Protein AF-0000000070044297 (afdb_homodimer)

Radius of gyration: 12.53 Å; Cα contacts (8 Å, |Δi|>4): 106; chains: 2; bounding box: 28×35×35 Å

InterPro domains:
  IPR010985 Ribbon-helix-helix [SSF47598] (4-41)
  IPR013321 Arc-type ribbon-helix-helix [G3DSA:1.10.1220.10] (4-45)

Secondary structure (DSSP, 8-state):
--EEEEEEEEEHHHHHHHHHHHHTTS-SSHHHHHHHHHHHHHHHHH-/--EEEEEEEEEHHHHHHHHHHHHTTS-SSHHHHHHHHHHHHHHHHH-

Organism: NCBI:txid859350

Structure (mmCIF, N/CA/C/O backbone):
data_AF-0000000070044297-model_v1
#
loop_
_entity.id
_entity.type
_entity.pdbx_description
1 polymer 'Ribbon-helix-helix protein CopG domain-containing protein'
#
loop_
_atom_site.group_PDB
_atom_site.id
_atom_site.type_symbol
_atom_site.label_atom_id
_atom_site.label_alt_id
_atom_site.label_comp_id
_atom_site.label_asym_id
_atom_site.label_entity_id
_atom_site.label_seq_id
_atom_site.pdbx_PDB_ins_code
_atom_site.Cartn_x
_atom_site.Cartn_y
_atom_site.Cartn_z
_atom_site.occupancy
_atom_site.B_iso_or_equiv
_atom_site.auth_seq_id
_atom_site.auth_comp_id
_atom_site.auth_asym_id
_atom_site.auth_atom_id
_atom_site.pdbx_PDB_model_num
ATOM 1 N N . MET A 1 1 ? 0.851 -3.619 18.125 1 73.5 1 MET A N 1
ATOM 2 C CA . MET A 1 1 ? 0.352 -2.355 17.578 1 73.5 1 MET A CA 1
ATOM 3 C C . MET A 1 1 ? -0.999 -2.549 16.906 1 73.5 1 MET A C 1
ATOM 5 O O . MET A 1 1 ? -1.278 -3.619 16.359 1 73.5 1 MET A O 1
ATOM 9 N N . ALA A 1 2 ? -1.923 -1.556 16.953 1 93 2 ALA A N 1
ATOM 10 C CA . ALA A 1 2 ? -3.27 -1.668 16.406 1 93 2 ALA A CA 1
ATOM 11 C C . ALA A 1 2 ? -3.244 -1.626 14.883 1 93 2 ALA A C 1
ATOM 13 O O . ALA A 1 2 ? -2.338 -1.038 14.289 1 93 2 ALA A O 1
ATOM 14 N N . LYS A 1 3 ? -4.129 -2.387 14.25 1 96.75 3 LYS A N 1
ATOM 15 C CA . LYS A 1 3 ? -4.227 -2.393 12.789 1 96.75 3 LYS A CA 1
ATOM 16 C C . LYS A 1 3 ? -5.527 -1.741 12.328 1 96.75 3 LYS A C 1
ATOM 18 O O . LYS A 1 3 ? -6.574 -1.917 12.953 1 96.75 3 LYS A O 1
ATOM 23 N N . GLU A 1 4 ? -5.457 -0.985 11.234 1 97.56 4 GLU A N 1
ATOM 24 C CA . GLU A 1 4 ? -6.621 -0.405 10.578 1 97.56 4 GLU A CA 1
ATOM 25 C C . GLU A 1 4 ? -6.934 -1.129 9.266 1 97.56 4 GLU A C 1
ATOM 27 O O . GLU A 1 4 ? -6.023 -1.454 8.5 1 97.56 4 GLU A O 1
ATOM 32 N N . LYS A 1 5 ? -8.227 -1.499 9.07 1 97.88 5 LYS A N 1
ATOM 33 C CA . LYS A 1 5 ? -8.664 -2.127 7.828 1 97.88 5 LYS A CA 1
ATOM 34 C C . LYS A 1 5 ? -9.336 -1.113 6.906 1 97.88 5 LYS A C 1
ATOM 36 O O . LYS A 1 5 ? -10.211 -0.357 7.336 1 97.88 5 LYS A O 1
ATOM 41 N N . PHE A 1 6 ? -8.891 -1.036 5.68 1 98.19 6 PHE A N 1
ATOM 42 C CA . PHE A 1 6 ? -9.484 -0.134 4.703 1 98.19 6 PHE A CA 1
ATOM 43 C C . PHE 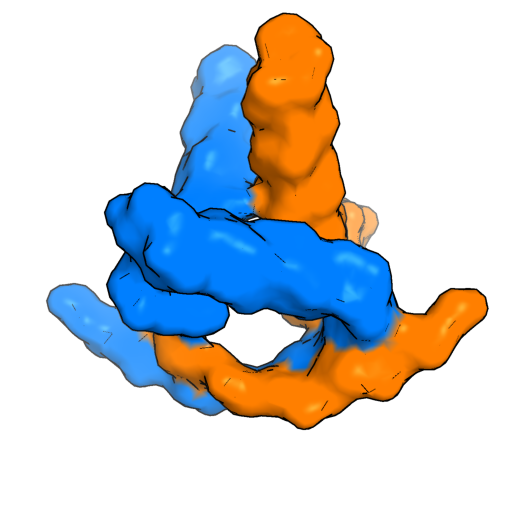A 1 6 ? -9.305 -0.675 3.289 1 98.19 6 PHE A C 1
ATOM 45 O O . PHE A 1 6 ? -8.523 -1.601 3.066 1 98.19 6 PHE A O 1
ATOM 52 N N . SER A 1 7 ? -10.141 -0.157 2.381 1 98.31 7 SER A N 1
ATOM 53 C CA . SER A 1 7 ? -10.078 -0.589 0.989 1 98.31 7 SER A CA 1
ATOM 54 C C . SER A 1 7 ? -9.312 0.415 0.133 1 98.31 7 SER A C 1
ATOM 56 O O . SER A 1 7 ? -9.344 1.617 0.402 1 98.31 7 SER A O 1
ATOM 58 N N . ILE A 1 8 ? -8.594 -0.184 -0.843 1 98.19 8 ILE A N 1
ATOM 59 C CA . ILE A 1 8 ? -7.914 0.667 -1.812 1 98.19 8 ILE A CA 1
ATOM 60 C C . ILE A 1 8 ? -8.156 0.139 -3.225 1 98.19 8 ILE A C 1
ATOM 62 O O . ILE A 1 8 ? -8.602 -1 -3.4 1 98.19 8 ILE A O 1
ATOM 66 N N . SER A 1 9 ? -8 1.065 -4.203 1 98.25 9 SER A N 1
ATOM 67 C CA . SER A 1 9 ? -7.926 0.725 -5.621 1 98.25 9 SER A CA 1
ATOM 68 C C . SER A 1 9 ? -6.504 0.863 -6.152 1 98.25 9 SER A C 1
ATOM 70 O O . SER A 1 9 ? -5.812 1.835 -5.84 1 98.25 9 SER A O 1
ATOM 72 N N . MET A 1 10 ? -6.062 -0.198 -6.887 1 98.12 10 MET A N 1
ATOM 73 C CA . MET A 1 10 ? -4.684 -0.199 -7.375 1 98.12 10 MET A CA 1
ATOM 74 C C . MET A 1 10 ? -4.609 -0.768 -8.789 1 98.12 10 MET A C 1
ATOM 76 O O . MET A 1 10 ? -5.363 -1.677 -9.141 1 98.12 10 MET A O 1
ATOM 80 N N . ASP A 1 11 ? -3.648 -0.256 -9.562 1 97.69 11 ASP A N 1
ATOM 81 C CA . ASP A 1 11 ? -3.414 -0.78 -10.906 1 97.69 11 ASP A CA 1
ATOM 82 C C . ASP A 1 11 ? -3.217 -2.293 -10.875 1 97.69 11 ASP A C 1
ATOM 84 O O . ASP A 1 11 ? -2.475 -2.812 -10.039 1 97.69 11 ASP A O 1
ATOM 88 N N . ASP A 1 12 ? -3.889 -2.93 -11.789 1 97.44 12 ASP A N 1
ATOM 89 C CA . ASP A 1 12 ? -3.871 -4.391 -11.805 1 97.44 12 ASP A CA 1
ATOM 90 C C . ASP A 1 12 ? -2.457 -4.918 -12.031 1 97.44 12 ASP A C 1
ATOM 92 O O . ASP A 1 12 ? -2.1 -5.984 -11.523 1 97.44 12 ASP A O 1
ATOM 96 N N . THR A 1 13 ? -1.638 -4.184 -12.758 1 97.5 13 THR A N 1
ATOM 97 C CA . THR A 1 13 ? -0.272 -4.621 -13.031 1 97.5 13 THR A CA 1
ATOM 98 C C . THR A 1 13 ? 0.558 -4.633 -11.75 1 97.5 13 THR A C 1
ATOM 100 O O . THR A 1 13 ? 1.384 -5.523 -11.547 1 97.5 13 THR A O 1
ATOM 103 N N . LEU A 1 14 ? 0.314 -3.688 -10.891 1 98.25 14 LEU A N 1
ATOM 104 C CA . LEU A 1 14 ? 1.015 -3.635 -9.609 1 98.25 14 LEU A CA 1
ATOM 105 C C . LEU A 1 14 ? 0.522 -4.734 -8.672 1 98.25 14 LEU A C 1
ATOM 107 O O . LEU A 1 14 ? 1.315 -5.34 -7.949 1 98.25 14 LEU A O 1
ATOM 111 N N . VAL A 1 15 ? -0.812 -4.965 -8.672 1 98.44 15 VAL A N 1
ATOM 112 C CA . VAL A 1 15 ? -1.388 -6.027 -7.855 1 98.44 15 VAL A 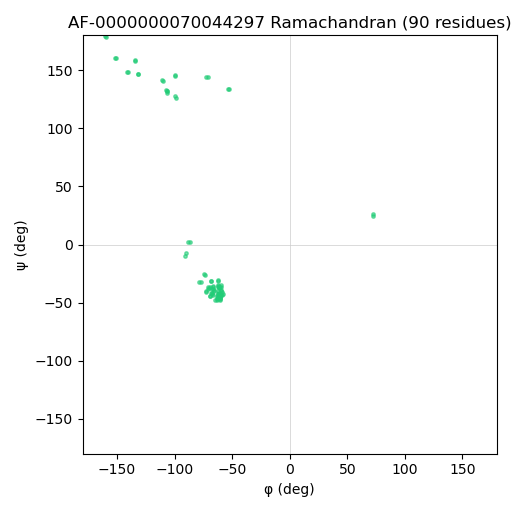CA 1
ATOM 113 C C . VAL A 1 15 ? -0.79 -7.371 -8.258 1 98.44 15 VAL A C 1
ATOM 115 O O . VAL A 1 15 ? -0.431 -8.18 -7.395 1 98.44 15 VAL A O 1
ATOM 118 N N . LYS A 1 16 ? -0.611 -7.543 -9.555 1 98.19 16 LYS A N 1
ATOM 119 C CA . LYS A 1 16 ? -0.024 -8.781 -10.055 1 98.19 16 LYS A CA 1
ATOM 120 C C . LYS A 1 16 ? 1.435 -8.914 -9.625 1 98.19 16 LYS A C 1
ATOM 122 O O . LYS A 1 16 ? 1.9 -10.016 -9.32 1 98.19 16 LYS A O 1
ATOM 127 N N . TRP A 1 17 ? 2.123 -7.867 -9.625 1 98.06 17 TRP A N 1
ATOM 128 C CA . TRP A 1 17 ? 3.508 -7.883 -9.164 1 98.06 17 TRP A CA 1
ATOM 129 C C . TRP A 1 17 ? 3.588 -8.281 -7.699 1 98.06 17 TRP A C 1
ATOM 131 O O . TRP A 1 17 ? 4.438 -9.094 -7.312 1 98.06 17 TRP A O 1
ATOM 141 N N . ILE A 1 18 ? 2.658 -7.762 -6.848 1 98.44 18 ILE A N 1
ATOM 142 C CA . ILE A 1 18 ? 2.58 -8.102 -5.434 1 98.44 18 ILE A CA 1
ATOM 143 C C . ILE A 1 18 ? 2.268 -9.586 -5.273 1 98.44 18 ILE A C 1
ATOM 145 O O . ILE A 1 18 ? 2.939 -10.289 -4.512 1 98.44 18 ILE A O 1
ATOM 149 N N . ASP A 1 19 ? 1.265 -10.062 -6.023 1 98.56 19 ASP A N 1
ATOM 150 C CA . ASP A 1 19 ? 0.838 -11.453 -5.934 1 98.56 19 ASP A CA 1
ATOM 151 C C . ASP A 1 19 ? 1.964 -12.406 -6.34 1 98.56 19 ASP A C 1
ATOM 153 O O . ASP A 1 19 ? 2.113 -13.484 -5.766 1 98.56 19 ASP A O 1
ATOM 157 N N . ASN A 1 20 ? 2.742 -11.945 -7.32 1 98.44 20 ASN A N 1
ATOM 158 C CA . ASN A 1 20 ? 3.906 -12.734 -7.707 1 98.44 20 ASN A CA 1
ATOM 159 C C . ASN A 1 20 ? 4.938 -12.797 -6.586 1 98.44 20 ASN A C 1
ATOM 161 O O . ASN A 1 20 ? 5.574 -13.836 -6.383 1 98.44 20 ASN A O 1
ATOM 165 N N . GLY A 1 21 ? 5.156 -11.703 -5.883 1 97.69 21 GLY A N 1
ATOM 166 C CA . GLY A 1 21 ? 6.023 -11.695 -4.715 1 97.69 21 GLY A CA 1
ATOM 167 C C . GLY A 1 21 ? 5.551 -12.633 -3.617 1 97.69 21 GLY A C 1
ATOM 168 O O . GLY A 1 21 ? 6.367 -13.25 -2.93 1 97.69 21 GLY A O 1
ATOM 169 N N . ILE A 1 22 ? 4.184 -12.75 -3.434 1 98.44 22 ILE A N 1
ATOM 170 C CA . ILE A 1 22 ? 3.6 -13.648 -2.443 1 98.44 22 ILE A CA 1
ATOM 171 C C . ILE A 1 22 ? 3.865 -15.102 -2.844 1 98.44 22 ILE A C 1
ATOM 173 O O . ILE A 1 22 ? 4.273 -15.914 -2.012 1 98.44 22 ILE A O 1
ATOM 177 N N . LYS A 1 23 ? 3.699 -15.391 -4.133 1 98.31 23 LYS A N 1
ATOM 178 C CA . LYS A 1 23 ? 3.967 -16.719 -4.672 1 98.31 23 LYS A CA 1
ATOM 179 C C . LYS A 1 23 ? 5.426 -17.125 -4.453 1 98.31 23 LYS A C 1
ATOM 181 O O . LYS A 1 23 ? 5.723 -18.297 -4.195 1 98.31 23 LYS A O 1
ATOM 186 N N . LYS A 1 24 ? 6.359 -16.156 -4.559 1 98 24 LYS A N 1
ATOM 187 C CA . LYS A 1 24 ? 7.793 -16.375 -4.406 1 98 24 LYS A CA 1
ATOM 188 C C . LYS A 1 24 ? 8.211 -16.281 -2.939 1 98 24 LYS A C 1
ATOM 190 O O . LYS A 1 24 ? 9.406 -16.297 -2.627 1 98 24 LYS A O 1
ATOM 195 N N . LYS A 1 25 ? 7.199 -16.062 -2.061 1 97.69 25 LYS A N 1
ATOM 196 C CA . LYS A 1 25 ? 7.371 -16.078 -0.61 1 97.69 25 LYS A CA 1
ATOM 197 C C . LYS A 1 25 ? 8.125 -14.844 -0.134 1 97.69 25 LYS A C 1
ATOM 199 O O . LYS A 1 25 ? 8.781 -14.875 0.909 1 97.69 25 LYS A O 1
ATOM 204 N N . LYS A 1 26 ? 8.07 -13.789 -0.838 1 97.06 26 LYS A N 1
ATOM 205 C CA . LYS A 1 26 ? 8.648 -12.516 -0.419 1 97.06 26 LYS A CA 1
ATOM 206 C C . LYS A 1 26 ? 7.746 -11.805 0.583 1 97.06 26 LYS A C 1
ATOM 208 O O . LYS A 1 26 ? 8.227 -11.039 1.421 1 97.06 26 LYS A O 1
ATOM 213 N N . PHE A 1 27 ? 6.5 -12 0.426 1 97.62 27 PHE A N 1
ATOM 214 C CA . PHE A 1 27 ? 5.484 -11.438 1.306 1 97.62 27 PHE A CA 1
ATOM 215 C C . PHE A 1 27 ? 4.488 -12.508 1.733 1 97.62 27 PHE A C 1
ATOM 217 O O . PHE A 1 27 ? 4.227 -13.453 0.988 1 97.62 27 PHE A O 1
ATOM 224 N N . ALA A 1 28 ? 3.998 -12.383 2.914 1 98.31 28 ALA A N 1
ATOM 225 C CA . ALA A 1 28 ? 2.988 -13.312 3.41 1 98.31 28 ALA A CA 1
ATOM 226 C C . ALA A 1 28 ? 1.66 -13.125 2.684 1 98.31 28 ALA A C 1
ATOM 228 O O . ALA A 1 28 ? 0.963 -14.094 2.381 1 98.31 28 ALA A O 1
ATOM 229 N N . ASN A 1 29 ? 1.211 -11.938 2.484 1 98.25 29 ASN A N 1
ATOM 230 C CA . ASN A 1 29 ? -0.022 -11.531 1.821 1 98.25 29 ASN A CA 1
ATOM 231 C C . ASN A 1 29 ? 0.052 -10.078 1.35 1 98.25 29 ASN A C 1
ATOM 233 O O . ASN A 1 29 ? 1.073 -9.414 1.529 1 98.25 29 ASN A O 1
ATOM 237 N N . ARG A 1 30 ? -1.002 -9.586 0.701 1 98.44 30 ARG A N 1
ATOM 238 C CA . ARG A 1 30 ? -1.016 -8.242 0.13 1 98.44 30 ARG 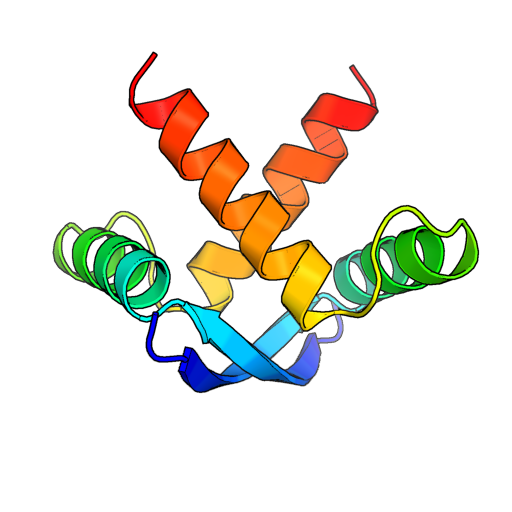A CA 1
ATOM 239 C C . ARG A 1 30 ? -0.838 -7.184 1.215 1 98.44 30 ARG A C 1
ATOM 241 O O . ARG A 1 30 ? -0.138 -6.188 1.012 1 98.44 30 ARG A O 1
ATOM 248 N N . SER A 1 31 ? -1.401 -7.383 2.369 1 98.56 31 SER A N 1
ATOM 249 C CA . SER A 1 31 ? -1.257 -6.445 3.479 1 98.56 31 SER A CA 1
ATOM 250 C C . SER A 1 31 ? 0.201 -6.32 3.908 1 98.56 31 SER A C 1
ATOM 252 O O . SER A 1 31 ? 0.701 -5.211 4.105 1 98.56 31 SER A O 1
ATOM 254 N N . HIS A 1 32 ? 0.824 -7.438 4.031 1 98.44 32 HIS A N 1
ATOM 255 C CA . HIS A 1 32 ? 2.238 -7.449 4.383 1 98.44 32 HIS A CA 1
ATOM 256 C C . HIS A 1 32 ? 3.076 -6.719 3.34 1 98.44 32 HIS A C 1
ATOM 258 O O . HIS A 1 32 ? 3.982 -5.957 3.686 1 98.44 32 HIS A O 1
ATOM 264 N N . ALA A 1 33 ? 2.826 -6.91 2.088 1 98.56 33 ALA A N 1
ATOM 265 C CA . ALA A 1 33 ? 3.561 -6.277 0.995 1 98.56 33 ALA A CA 1
ATOM 266 C C . ALA A 1 33 ? 3.398 -4.758 1.03 1 98.56 33 ALA A C 1
ATOM 268 O O . ALA A 1 33 ? 4.371 -4.02 0.854 1 98.56 33 ALA A O 1
ATOM 269 N N . LEU A 1 34 ? 2.162 -4.297 1.255 1 98.56 34 LEU A N 1
ATOM 270 C CA . LEU A 1 34 ? 1.884 -2.865 1.254 1 98.56 34 LEU A CA 1
ATOM 271 C C . LEU A 1 34 ? 2.496 -2.191 2.477 1 98.56 34 LEU A C 1
ATOM 273 O O . LEU A 1 34 ? 3.002 -1.07 2.385 1 98.56 34 LEU A O 1
ATOM 277 N N . GLU A 1 35 ? 2.461 -2.879 3.633 1 98.5 35 GLU A N 1
ATOM 278 C CA . GLU A 1 35 ? 3.127 -2.342 4.816 1 98.5 35 GLU A CA 1
ATOM 279 C C . GLU A 1 35 ? 4.629 -2.213 4.59 1 98.5 35 GLU A C 1
ATOM 281 O O . GLU A 1 35 ? 5.234 -1.204 4.965 1 98.5 35 GLU A O 1
ATOM 286 N N . TYR A 1 36 ? 5.184 -3.262 3.959 1 98.19 36 TYR A N 1
ATOM 287 C CA . TYR A 1 36 ? 6.609 -3.23 3.641 1 98.19 36 TYR A CA 1
ATOM 288 C C . TYR A 1 36 ? 6.934 -2.062 2.719 1 98.19 36 TYR A C 1
ATOM 290 O O . TYR A 1 36 ? 7.902 -1.334 2.949 1 98.19 36 TYR A O 1
ATOM 298 N N . ALA A 1 37 ? 6.141 -1.892 1.679 1 98.25 37 ALA A N 1
ATOM 299 C CA . ALA A 1 37 ? 6.363 -0.828 0.703 1 98.25 37 ALA A CA 1
ATOM 300 C C . ALA A 1 37 ? 6.297 0.545 1.364 1 98.25 37 ALA A C 1
ATOM 302 O O . ALA A 1 37 ? 7.141 1.406 1.107 1 98.25 37 ALA A O 1
ATOM 303 N N . VAL A 1 38 ? 5.312 0.773 2.209 1 98.19 38 VAL A N 1
ATOM 304 C CA . VAL A 1 38 ? 5.137 2.062 2.869 1 98.19 38 VAL A CA 1
ATOM 305 C C . VAL A 1 38 ? 6.281 2.307 3.846 1 98.19 38 VAL A C 1
ATOM 307 O O . VAL A 1 38 ? 6.801 3.422 3.938 1 98.19 38 VAL A O 1
ATOM 310 N N . THR A 1 39 ? 6.676 1.287 4.59 1 98.12 39 THR A N 1
ATOM 311 C CA . THR A 1 39 ? 7.789 1.405 5.523 1 98.12 39 THR A CA 1
ATOM 312 C C . THR A 1 39 ? 9.07 1.777 4.789 1 98.12 39 THR A C 1
ATOM 314 O O . THR A 1 39 ? 9.812 2.656 5.234 1 98.12 39 THR A O 1
ATOM 317 N N . ALA A 1 40 ? 9.32 1.094 3.689 1 96.75 40 ALA A N 1
ATOM 318 C CA . ALA A 1 40 ? 10.508 1.381 2.889 1 96.75 40 ALA A CA 1
ATOM 319 C C . ALA A 1 40 ? 10.508 2.826 2.398 1 96.75 40 ALA A C 1
ATOM 321 O O . ALA A 1 40 ? 11.539 3.496 2.414 1 96.75 40 ALA A O 1
ATOM 322 N N . LEU A 1 41 ? 9.352 3.268 1.935 1 96.12 41 LEU A N 1
ATOM 323 C CA . LEU A 1 41 ? 9.203 4.633 1.443 1 96.12 41 LEU A CA 1
ATOM 324 C C . LEU A 1 41 ? 9.453 5.641 2.559 1 96.12 41 LEU A C 1
ATOM 326 O O . LEU A 1 41 ? 10.148 6.641 2.355 1 96.12 41 LEU A O 1
ATOM 330 N N . LYS A 1 42 ? 8.844 5.359 3.684 1 95.94 42 LYS A N 1
ATOM 331 C CA . LYS A 1 42 ? 9.016 6.211 4.859 1 95.94 42 LYS A CA 1
ATOM 332 C C . LYS A 1 42 ? 10.484 6.305 5.262 1 95.94 42 LYS A C 1
ATOM 334 O O . LYS A 1 42 ? 10.984 7.395 5.543 1 95.94 42 LYS A O 1
ATOM 339 N N . ASP A 1 43 ? 11.195 5.211 5.207 1 96.06 43 ASP A N 1
ATOM 340 C CA . ASP A 1 43 ? 12.594 5.152 5.605 1 96.06 43 ASP A CA 1
ATOM 341 C C . ASP A 1 43 ? 13.484 5.887 4.605 1 96.06 43 ASP A C 1
ATOM 343 O O . ASP A 1 43 ? 14.469 6.516 4.992 1 96.06 43 ASP A O 1
ATOM 347 N N . ALA A 1 44 ? 13.117 5.777 3.342 1 93.5 44 ALA A N 1
ATOM 348 C CA . ALA A 1 44 ? 13.875 6.465 2.295 1 93.5 44 ALA A CA 1
ATOM 349 C C . ALA A 1 44 ? 13.703 7.977 2.395 1 93.5 44 ALA A C 1
ATOM 351 O O . ALA A 1 44 ? 14.594 8.734 2.014 1 93.5 44 ALA A O 1
ATOM 352 N N . SER A 1 45 ? 12.523 8.422 2.865 1 89.88 45 SER A N 1
ATOM 353 C CA . SER A 1 45 ? 12.234 9.844 2.986 1 89.88 45 SER A CA 1
ATOM 354 C C . SER A 1 45 ? 12.992 10.461 4.16 1 89.88 45 SER A C 1
ATOM 356 O O . SER A 1 45 ? 13.25 11.664 4.176 1 89.88 45 SER A O 1
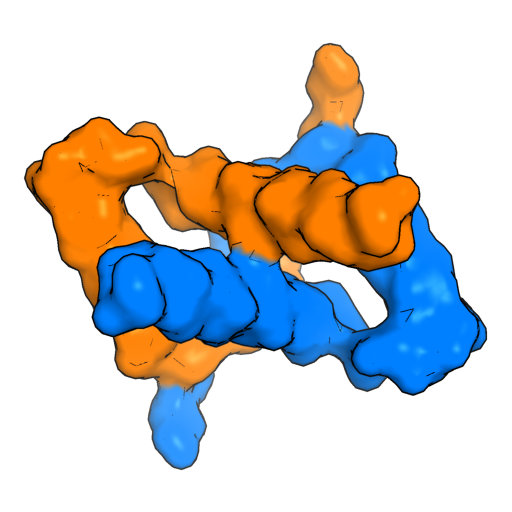ATOM 358 N N . ASN A 1 46 ? 13.32 9.617 5.168 1 87.31 46 ASN A N 1
ATOM 359 C CA . ASN A 1 46 ? 14.023 10.07 6.363 1 87.31 46 ASN A CA 1
ATOM 360 C C . ASN A 1 46 ? 15.531 9.969 6.199 1 87.31 46 ASN A C 1
ATOM 362 O O . ASN A 1 46 ? 16.281 10.5 7.016 1 87.31 46 ASN A O 1
ATOM 366 N N . SER A 1 47 ? 16.125 9.383 5.152 1 79.81 47 SER A N 1
ATOM 367 C CA . SER A 1 47 ? 17.562 9.25 4.906 1 79.81 47 SER A CA 1
ATOM 368 C C . SER A 1 47 ? 18.078 10.398 4.051 1 79.81 47 SER A C 1
ATOM 370 O O . SER A 1 47 ? 17.328 11.016 3.301 1 79.81 47 SER A O 1
ATOM 372 N N . MET B 1 1 ? -5.316 2.049 -17.641 1 73.56 1 MET B N 1
ATOM 373 C CA . MET B 1 1 ? -5.062 0.723 -17.078 1 73.56 1 MET B CA 1
ATOM 374 C C . MET B 1 1 ? -6.141 0.343 -16.062 1 73.56 1 MET B C 1
ATOM 376 O O . MET B 1 1 ? -6.715 1.212 -15.414 1 73.56 1 MET B O 1
ATOM 380 N N . ALA B 1 2 ? -6.504 -0.964 -15.984 1 92.81 2 ALA B N 1
ATOM 381 C CA . ALA B 1 2 ? -7.574 -1.427 -15.109 1 92.81 2 ALA B CA 1
ATOM 382 C C . ALA B 1 2 ? -7.156 -1.353 -13.641 1 92.81 2 ALA B C 1
ATOM 384 O O . ALA B 1 2 ? -5.969 -1.446 -13.328 1 92.81 2 ALA B O 1
ATOM 385 N N . LYS B 1 3 ? -8.125 -1.012 -12.742 1 96.56 3 LYS B N 1
ATOM 386 C CA . LYS B 1 3 ? -7.859 -0.958 -11.312 1 96.56 3 LYS B CA 1
ATOM 387 C C . LYS B 1 3 ? -8.562 -2.094 -10.578 1 96.56 3 LYS B C 1
ATOM 389 O O . LYS B 1 3 ? -9.695 -2.455 -10.914 1 96.56 3 LYS B O 1
ATOM 394 N N . GLU B 1 4 ? -7.879 -2.666 -9.586 1 97.5 4 GLU B N 1
ATOM 395 C CA . GLU B 1 4 ? -8.453 -3.664 -8.695 1 97.5 4 GLU B CA 1
ATOM 396 C C . GLU B 1 4 ? -8.719 -3.078 -7.309 1 97.5 4 GLU B C 1
ATOM 398 O O . GLU B 1 4 ? -7.883 -2.344 -6.773 1 97.5 4 GLU B O 1
ATOM 403 N N . LYS B 1 5 ? -9.945 -3.299 -6.789 1 97.88 5 LYS B N 1
ATOM 404 C CA . LYS B 1 5 ? -10.297 -2.857 -5.441 1 97.88 5 LYS B CA 1
ATOM 405 C C . LYS B 1 5 ? -10.188 -4.004 -4.441 1 97.88 5 LYS B C 1
ATOM 407 O O . LYS B 1 5 ? -10.711 -5.094 -4.684 1 97.88 5 LYS B O 1
ATOM 412 N N . PHE B 1 6 ? -9.445 -3.812 -3.375 1 98.12 6 PHE B N 1
ATOM 413 C CA . PHE B 1 6 ? -9.312 -4.824 -2.332 1 98.12 6 PHE B CA 1
ATOM 414 C C . PHE B 1 6 ? -9.047 -4.176 -0.979 1 98.12 6 PHE B C 1
ATOM 416 O O . PHE B 1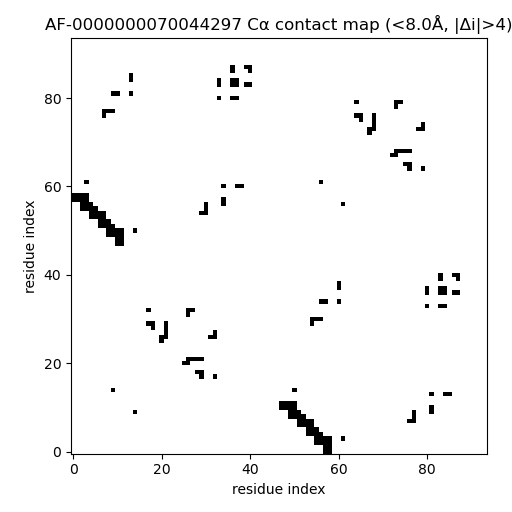 6 ? -8.734 -2.982 -0.906 1 98.12 6 PHE B O 1
ATOM 423 N N . SER B 1 7 ? -9.312 -4.961 0.07 1 98.31 7 SER B N 1
ATOM 424 C CA . SER B 1 7 ? -9.094 -4.461 1.424 1 98.31 7 SER B CA 1
ATOM 425 C C . SER B 1 7 ? -7.777 -4.965 1.997 1 98.31 7 SER B C 1
ATOM 427 O O . SER B 1 7 ? -7.332 -6.07 1.671 1 98.31 7 SER B O 1
ATOM 429 N N . ILE B 1 8 ? -7.188 -4.059 2.803 1 98.25 8 ILE B N 1
ATOM 430 C CA . ILE B 1 8 ? -5.977 -4.457 3.516 1 98.25 8 ILE B CA 1
ATOM 431 C C . ILE B 1 8 ? -6.07 -4.02 4.977 1 98.25 8 ILE B C 1
ATOM 433 O O . ILE B 1 8 ? -6.914 -3.189 5.328 1 98.25 8 ILE B O 1
ATOM 437 N N . SER B 1 9 ? -5.262 -4.703 5.812 1 98.31 9 SER B N 1
ATOM 438 C CA . SER B 1 9 ? -4.996 -4.281 7.184 1 98.31 9 SER B CA 1
ATOM 439 C C . SER B 1 9 ? -3.576 -3.74 7.328 1 98.31 9 SER B C 1
ATOM 441 O O . SER B 1 9 ? -2.631 -4.309 6.773 1 98.31 9 SER B O 1
ATOM 443 N N . MET B 1 10 ? -3.488 -2.557 8.008 1 98.12 10 MET B N 1
ATOM 444 C CA . MET B 1 10 ? -2.184 -1.915 8.125 1 98.12 10 MET B CA 1
ATOM 445 C C . MET B 1 10 ? -2.008 -1.297 9.516 1 98.12 10 MET B C 1
ATOM 447 O O . MET B 1 10 ? -2.971 -0.797 10.102 1 98.12 10 MET B O 1
ATOM 451 N N . ASP B 1 11 ? -0.736 -1.282 9.977 1 97.75 11 ASP B N 1
ATOM 452 C CA . ASP B 1 11 ? -0.423 -0.631 11.242 1 97.75 11 ASP B CA 1
ATOM 453 C C . ASP B 1 11 ? -0.929 0.809 11.266 1 97.75 11 ASP B C 1
ATOM 455 O O . ASP B 1 11 ? -0.727 1.556 10.305 1 97.75 11 ASP B O 1
ATOM 459 N N . ASP B 1 12 ? -1.55 1.137 12.344 1 97.5 12 ASP B N 1
ATOM 460 C CA . ASP B 1 12 ? -2.174 2.451 12.445 1 97.5 12 ASP B CA 1
ATOM 461 C C . ASP B 1 12 ? -1.134 3.564 12.336 1 97.5 12 ASP B C 1
ATOM 463 O O . ASP B 1 12 ? -1.43 4.648 11.828 1 97.5 12 ASP B O 1
ATOM 467 N N . THR B 1 13 ? 0.073 3.311 12.797 1 97.56 13 THR B N 1
ATOM 468 C CA . THR B 1 13 ? 1.122 4.324 12.742 1 97.56 13 THR B CA 1
ATOM 469 C C . THR B 1 13 ? 1.502 4.629 11.297 1 97.56 13 THR B C 1
ATOM 471 O O . THR B 1 13 ? 1.764 5.781 10.953 1 97.56 13 THR B O 1
ATOM 474 N N . LEU B 1 14 ? 1.482 3.623 10.469 1 98.25 14 LEU B N 1
ATOM 475 C CA . LEU B 1 14 ? 1.78 3.814 9.047 1 98.25 14 LEU B CA 1
ATOM 476 C C . LEU B 1 14 ? 0.63 4.527 8.344 1 98.25 14 LEU B C 1
ATOM 478 O O . LEU B 1 14 ? 0.858 5.379 7.48 1 98.25 14 LEU B O 1
ATOM 482 N N . VAL B 1 15 ? -0.616 4.141 8.711 1 98.44 15 VAL B N 1
ATOM 483 C CA . VAL B 1 15 ? -1.791 4.789 8.133 1 98.44 15 VAL B CA 1
ATOM 484 C C . VAL B 1 15 ? -1.767 6.281 8.453 1 98.44 15 VAL B C 1
ATOM 486 O O . VAL B 1 15 ? -2.035 7.113 7.586 1 98.44 15 VAL B O 1
ATOM 489 N N . LYS B 1 16 ? -1.344 6.59 9.672 1 98.12 16 LYS B N 1
ATOM 490 C CA . LYS B 1 16 ? -1.254 7.988 10.078 1 98.12 16 LYS B CA 1
ATOM 491 C C . LYS B 1 16 ? -0.169 8.719 9.297 1 98.12 16 LYS B C 1
ATOM 493 O O . LYS B 1 16 ? -0.333 9.891 8.945 1 98.12 16 LYS B O 1
ATOM 498 N N . TRP B 1 17 ? 0.886 8.094 9.055 1 98.12 17 TRP B N 1
ATOM 499 C CA . TRP B 1 17 ? 1.95 8.695 8.25 1 98.12 17 TRP B CA 1
ATOM 500 C C . TRP B 1 17 ? 1.465 9 6.84 1 98.12 17 TRP B C 1
ATOM 502 O O . TRP B 1 17 ? 1.738 10.078 6.301 1 98.12 17 TRP B O 1
ATOM 512 N N . ILE B 1 18 ? 0.659 8.094 6.242 1 98.44 18 ILE B N 1
ATOM 513 C CA . ILE B 1 18 ? 0.082 8.273 4.914 1 98.44 18 ILE B CA 1
ATOM 514 C C . ILE B 1 18 ? -0.885 9.453 4.934 1 98.44 18 ILE B C 1
ATOM 516 O O . ILE B 1 18 ? -0.814 10.336 4.074 1 98.44 18 ILE B O 1
ATOM 520 N N . ASP B 1 19 ? -1.754 9.469 5.941 1 98.56 19 ASP B N 1
ATOM 521 C CA . ASP B 1 19 ? -2.762 10.516 6.043 1 98.56 19 ASP B CA 1
ATOM 522 C C . ASP B 1 19 ? -2.111 11.891 6.211 1 98.56 19 ASP B C 1
ATOM 524 O O . ASP B 1 19 ? -2.607 12.883 5.684 1 98.56 19 ASP B O 1
ATOM 528 N N . ASN B 1 20 ? -0.978 11.883 6.941 1 98.44 20 ASN B N 1
ATOM 529 C CA . ASN B 1 20 ? -0.225 13.125 7.066 1 98.44 20 ASN B CA 1
ATOM 530 C C . ASN B 1 20 ? 0.345 13.578 5.723 1 98.44 20 ASN B C 1
ATOM 532 O O . ASN B 1 20 ? 0.376 14.773 5.426 1 98.44 20 ASN B O 1
ATOM 536 N N . GLY B 1 21 ? 0.812 12.656 4.926 1 97.69 21 GLY B N 1
ATOM 537 C CA . GLY B 1 21 ? 1.262 12.961 3.576 1 97.69 21 GLY B CA 1
ATOM 538 C C . GLY B 1 21 ? 0.163 13.523 2.695 1 97.69 21 GLY B C 1
ATOM 539 O O . GLY B 1 21 ? 0.416 14.398 1.862 1 97.69 21 GLY B O 1
ATOM 540 N N . ILE B 1 22 ? -1.109 13.008 2.867 1 98.44 22 ILE B N 1
ATOM 541 C CA . ILE B 1 22 ? -2.262 13.5 2.115 1 98.44 22 ILE B CA 1
ATOM 542 C C . ILE B 1 22 ? -2.566 14.938 2.52 1 98.44 22 ILE B C 1
ATOM 544 O O . ILE B 1 22 ? -2.789 15.797 1.66 1 98.44 22 ILE B O 1
ATOM 548 N N . LYS B 1 23 ? -2.518 15.188 3.818 1 98.25 23 LYS B N 1
ATOM 549 C CA . LYS B 1 23 ? -2.742 16.531 4.352 1 98.25 23 LYS B CA 1
ATOM 550 C C . LYS B 1 23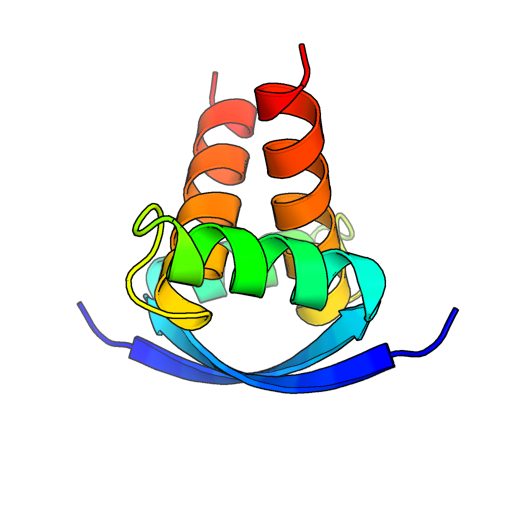 ? -1.718 17.516 3.799 1 98.25 23 LYS B C 1
ATOM 552 O O . LYS B 1 23 ? -2.043 18.672 3.545 1 98.25 23 LYS B O 1
ATOM 557 N N . LYS B 1 24 ? -0.49 17.047 3.594 1 98 24 LYS B N 1
ATOM 558 C CA . LYS B 1 24 ? 0.611 17.875 3.102 1 98 24 LYS B CA 1
ATOM 559 C C . LYS B 1 24 ? 0.641 17.891 1.576 1 98 24 LYS B C 1
ATOM 561 O O . LYS B 1 24 ? 1.582 18.422 0.976 1 98 24 LYS B O 1
ATOM 566 N N . LYS B 1 25 ? -0.346 17.203 0.966 1 97.75 25 LYS B N 1
ATOM 567 C CA . LYS B 1 25 ? -0.563 17.203 -0.478 1 97.75 25 LYS B CA 1
ATOM 568 C C . LYS B 1 25 ? 0.521 16.406 -1.196 1 97.75 25 LYS B C 1
ATOM 570 O O . LYS B 1 25 ? 0.814 16.672 -2.367 1 97.75 25 LYS B O 1
ATOM 575 N N . LYS B 1 26 ? 1.139 15.508 -0.55 1 97 26 LYS B N 1
ATOM 576 C CA . LYS B 1 26 ? 2.096 14.602 -1.174 1 97 26 LYS B CA 1
ATOM 577 C C . LYS B 1 26 ? 1.381 13.5 -1.954 1 97 26 LYS B C 1
ATOM 579 O O . LYS B 1 26 ? 1.917 12.984 -2.934 1 97 26 LYS B O 1
ATOM 584 N N . PHE B 1 27 ? 0.234 13.125 -1.466 1 97.62 27 PHE B N 1
ATOM 585 C CA . PHE B 1 27 ? -0.617 12.117 -2.09 1 97.62 27 PHE B CA 1
ATOM 586 C C . PHE B 1 27 ? -2.057 12.609 -2.186 1 97.62 27 PHE B C 1
ATOM 588 O O . PHE B 1 27 ? -2.512 13.383 -1.339 1 97.62 27 PHE B O 1
ATOM 595 N N . ALA B 1 28 ? -2.713 12.211 -3.215 1 98.31 28 ALA B N 1
ATOM 596 C CA . ALA B 1 28 ? -4.121 12.562 -3.381 1 98.31 28 ALA B CA 1
ATOM 597 C C . ALA B 1 28 ? -4.992 11.844 -2.359 1 98.31 28 ALA B C 1
ATOM 599 O O . ALA B 1 28 ? -5.945 12.414 -1.828 1 98.31 28 ALA B O 1
ATOM 600 N N . ASN B 1 29 ? -4.797 10.617 -2.121 1 98.19 29 ASN B N 1
ATOM 601 C CA . ASN B 1 29 ? -5.504 9.734 -1.194 1 98.19 29 ASN B CA 1
ATOM 602 C C . ASN B 1 29 ? -4.676 8.5 -0.85 1 98.19 29 ASN B C 1
ATOM 604 O O . ASN B 1 29 ? -3.547 8.352 -1.324 1 98.19 29 ASN B O 1
ATOM 608 N N . ARG B 1 30 ? -5.203 7.641 -0.009 1 98.38 30 ARG B N 1
ATOM 609 C CA . ARG B 1 30 ? -4.473 6.469 0.463 1 98.38 30 ARG B CA 1
ATOM 610 C C . ARG B 1 30 ? -4.129 5.535 -0.694 1 98.38 30 ARG B C 1
ATOM 612 O O . ARG B 1 30 ? -3.041 4.961 -0.731 1 98.38 30 ARG B O 1
ATOM 619 N N . SER B 1 31 ? -4.992 5.383 -1.681 1 98.5 31 SER B N 1
ATOM 620 C CA . SER B 1 31 ? -4.73 4.547 -2.846 1 98.5 31 SER B CA 1
ATOM 621 C C . SER B 1 31 ? -3.527 5.051 -3.635 1 98.5 31 SER B C 1
ATOM 623 O O . SER B 1 31 ? -2.66 4.266 -4.023 1 98.5 31 SER B O 1
ATOM 625 N N . HIS B 1 32 ? -3.521 6.312 -3.822 1 98.44 32 HIS B N 1
ATOM 626 C CA . HIS B 1 32 ? -2.4 6.93 -4.52 1 98.44 32 HIS B CA 1
ATOM 627 C C . HIS B 1 32 ? -1.093 6.711 -3.766 1 98.44 32 HIS B C 1
ATOM 629 O O . HIS B 1 32 ? -0.064 6.406 -4.375 1 98.44 32 HIS B O 1
ATOM 635 N N . ALA B 1 33 ? -1.07 6.848 -2.482 1 98.56 33 ALA B N 1
ATOM 636 C CA . ALA B 1 33 ? 0.118 6.672 -1.652 1 98.56 33 ALA B CA 1
ATOM 637 C C . ALA B 1 33 ? 0.64 5.242 -1.74 1 98.56 33 ALA B C 1
ATOM 639 O O . ALA B 1 33 ? 1.847 5.02 -1.862 1 98.56 33 ALA B O 1
ATOM 640 N N . LEU B 1 34 ? -0.28 4.277 -1.685 1 98.56 34 LEU B N 1
ATOM 641 C CA . LEU B 1 34 ? 0.113 2.875 -1.699 1 98.56 34 LEU B CA 1
ATOM 642 C C . LEU B 1 34 ? 0.629 2.469 -3.076 1 98.56 34 LEU B C 1
ATOM 644 O O . LEU B 1 3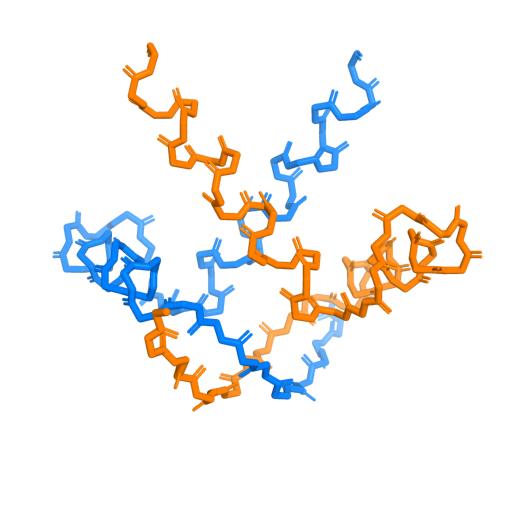4 ? 1.584 1.695 -3.182 1 98.56 34 LEU B O 1
ATOM 648 N N . GLU B 1 35 ? 0.003 2.982 -4.141 1 98.44 35 GLU B N 1
ATOM 649 C CA . GLU B 1 35 ? 0.514 2.725 -5.484 1 98.44 35 GLU B CA 1
ATOM 650 C C . GLU B 1 35 ? 1.923 3.285 -5.656 1 98.44 35 GLU B C 1
ATOM 652 O O . GLU B 1 35 ? 2.793 2.629 -6.234 1 98.44 35 GLU B O 1
ATOM 657 N N . TYR B 1 36 ? 2.084 4.516 -5.117 1 98.12 36 TYR B N 1
ATOM 658 C CA . TYR B 1 36 ? 3.404 5.137 -5.168 1 98.12 36 TYR B CA 1
ATOM 659 C C . TYR B 1 36 ? 4.434 4.289 -4.434 1 98.12 36 TYR B C 1
ATOM 661 O O . TYR B 1 36 ? 5.531 4.051 -4.945 1 98.12 36 TYR B O 1
ATOM 669 N N . ALA B 1 37 ? 4.102 3.848 -3.236 1 98.25 37 ALA B N 1
ATOM 670 C CA . ALA B 1 37 ? 5.016 3.055 -2.414 1 98.25 37 ALA B CA 1
ATOM 671 C C . ALA B 1 37 ? 5.398 1.757 -3.117 1 98.25 37 ALA B C 1
ATOM 673 O O . ALA B 1 37 ? 6.57 1.375 -3.131 1 98.25 37 ALA B O 1
ATOM 674 N N . VAL B 1 38 ? 4.438 1.058 -3.717 1 98.19 38 VAL B N 1
ATOM 675 C CA . VAL B 1 38 ? 4.695 -0.214 -4.387 1 98.19 38 VAL B CA 1
ATOM 676 C C . VAL B 1 38 ? 5.543 0.02 -5.633 1 98.19 38 VAL B C 1
ATOM 678 O O . VAL B 1 38 ? 6.457 -0.755 -5.922 1 98.19 38 VAL B O 1
ATOM 681 N N . THR B 1 39 ? 5.23 1.056 -6.371 1 98.06 39 THR B N 1
ATOM 682 C CA . THR B 1 39 ? 6.004 1.387 -7.562 1 98.06 39 THR B CA 1
ATOM 683 C C . THR B 1 39 ? 7.461 1.667 -7.203 1 98.06 39 THR B C 1
ATOM 685 O O . THR B 1 39 ? 8.375 1.184 -7.871 1 98.06 39 THR B O 1
ATOM 688 N N . ALA B 1 40 ? 7.652 2.465 -6.156 1 96.75 40 ALA B N 1
ATOM 689 C CA . ALA B 1 40 ? 9 2.781 -5.699 1 96.75 40 ALA B CA 1
ATOM 690 C C . ALA B 1 40 ? 9.766 1.513 -5.316 1 96.75 40 ALA B C 1
ATOM 692 O O . ALA B 1 40 ? 10.945 1.369 -5.637 1 96.75 40 ALA B O 1
ATOM 693 N N . LEU B 1 41 ? 9.086 0.633 -4.617 1 96.06 41 LEU B N 1
ATOM 694 C CA . LEU B 1 41 ? 9.688 -0.626 -4.191 1 96.06 41 LEU B CA 1
ATOM 695 C C . LEU B 1 41 ? 10.062 -1.482 -5.395 1 96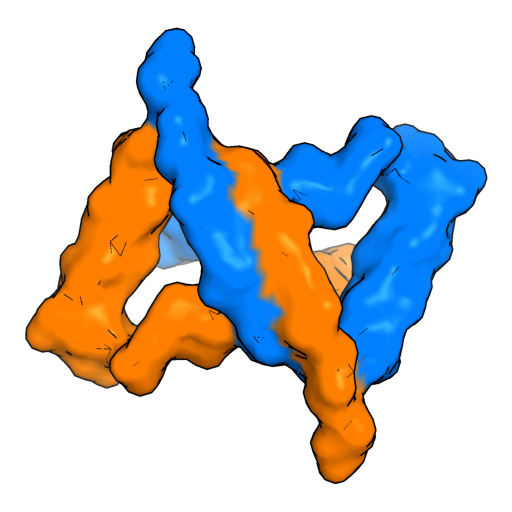.06 41 LEU B C 1
ATOM 697 O O . LEU B 1 41 ? 11.156 -2.057 -5.434 1 96.06 41 LEU B O 1
ATOM 701 N N . LYS B 1 42 ? 9.133 -1.58 -6.301 1 96.06 42 LYS B N 1
ATOM 702 C CA . LYS B 1 42 ? 9.359 -2.334 -7.531 1 96.06 42 LYS B CA 1
ATOM 703 C C . LYS B 1 42 ? 10.562 -1.79 -8.297 1 96.06 42 LYS B C 1
ATOM 705 O O . LYS B 1 42 ? 11.406 -2.559 -8.766 1 96.06 42 LYS B O 1
ATOM 710 N N . ASP B 1 43 ? 10.688 -0.493 -8.375 1 96.06 43 ASP B N 1
ATOM 711 C CA . ASP B 1 43 ? 11.766 0.159 -9.109 1 96.06 43 ASP B CA 1
ATOM 712 C C . ASP B 1 43 ? 13.109 -0.049 -8.414 1 96.06 43 ASP B C 1
ATOM 714 O O . ASP B 1 43 ? 14.141 -0.198 -9.078 1 96.06 43 ASP B O 1
ATOM 718 N N . ALA B 1 44 ? 13.078 -0.041 -7.086 1 93.5 44 ALA B N 1
ATOM 719 C CA . ALA B 1 44 ? 14.297 -0.258 -6.309 1 93.5 44 ALA B CA 1
ATOM 720 C C . ALA B 1 44 ? 14.789 -1.694 -6.453 1 93.5 44 ALA B C 1
ATOM 722 O O . ALA B 1 44 ? 15.992 -1.957 -6.359 1 93.5 44 ALA B O 1
ATOM 723 N N . SER B 1 45 ? 13.852 -2.633 -6.641 1 89.94 45 SER B N 1
ATOM 724 C CA . SER B 1 45 ? 14.211 -4.039 -6.773 1 89.94 45 SER B CA 1
ATOM 725 C C . SER B 1 45 ? 14.82 -4.328 -8.141 1 89.94 45 SER B C 1
ATOM 727 O O . SER B 1 45 ? 15.578 -5.293 -8.297 1 89.94 45 SER B O 1
ATOM 729 N N . ASN B 1 46 ? 14.477 -3.496 -9.133 1 87.38 46 ASN B N 1
ATOM 730 C CA . ASN B 1 46 ? 14.969 -3.666 -10.5 1 87.38 46 ASN B CA 1
ATOM 731 C C . ASN B 1 46 ? 16.266 -2.896 -10.719 1 87.38 46 ASN B C 1
ATOM 733 O O . ASN B 1 46 ? 16.938 -3.09 -11.734 1 87.38 46 ASN B O 1
ATOM 737 N N . SER B 1 47 ? 16.75 -2.018 -9.836 1 79.88 47 SER B N 1
ATOM 738 C CA . SER B 1 47 ? 17.984 -1.245 -9.961 1 79.88 47 SER B CA 1
ATOM 739 C C . SER B 1 47 ? 19.156 -1.985 -9.336 1 79.88 47 SER B C 1
ATOM 741 O O . SER B 1 47 ? 18.969 -2.828 -8.461 1 79.88 47 SER B O 1
#

pLDDT: mean 96.41, std 4.74, range [73.5, 98.56]

Solvent-accessible surface area (backbone atoms only — not comparable to full-atom values): 5282 Å² total; per-residue (Å²): 133,64,67,45,74,50,73,37,54,36,48,44,70,59,53,48,52,51,53,49,35,32,75,72,63,74,26,90,43,72,35,52,43,51,48,50,20,45,51,51,46,53,52,58,71,74,100,132,64,68,42,76,49,74,37,56,36,49,44,70,58,53,48,54,51,52,50,34,30,75,70,63,76,25,90,42,70,36,53,43,52,49,49,20,44,50,52,47,53,54,58,71,73,100

Sequence (94 aa):
MAKEKFSISMDDTLVKWIDNGIKKKKFANRSHALEYAVTALKDASNSMAKEKFSISMDDTLVKWIDNGIKKKKFANRSHALEYAVTALKDASNS

Nearest PDB structures (foldseek):
  7ycu-assembly1_D  TM=8.787E-01  e=7.777E-01  Pseudoalteromonas rubra
  5zkt-assembly1_A  TM=6.438E-01  e=2.689E+00  Oryza sativa Japonica Group
  7vp5-assembly1_B  TM=6.346E-01  e=5.211E+00  Arabidopsis thaliana
  3zpv-assembly1_B  TM=6.217E-01  e=5.660E+00  Drosophila melanogaster
  2da1-assembly1_A  TM=4.051E-01  e=9.297E+00  Homo sapiens

Foldseek 3Di:
DDDDDDDDDDDPVVVVVLVVCCVVVVAVDPVRVVVVVVVVVVVVVVD/DDDDDDDDDDDPVVVVVLVVCCVVVVAVDPVRVVVVVVVVVVVVVVD